Protein AF-A0A669B2S1-F1 (afdb_monomer_lite)

Sequence (105 aa):
MMSYKQQNLLFFSGEPHDMKPKKQCPNGWTEYSNLCFIYVFHAMSWAQAQRNCDFMKANLASVHTFEEYKFVQHLIFNSTHASQQTWLGGSDAQEVFESSLYKYL

Secondary structure (DSSP, 8-state):
------EEEEEE---TT---S---PPTT-EEETTEEEEEE-----HHHHHHHHHHTT-EEPP--SHHHHHHHHHHHHHHHSS---EE-S--SS-----TTSTT--

Organism: Oreochromis niloticus (NCBI:txid8128)

Structure (mmCIF, N/CA/C/O backbone):
data_AF-A0A669B2S1-F1
#
_entry.id   AF-A0A669B2S1-F1
#
loop_
_atom_site.group_PDB
_atom_site.id
_atom_site.type_symbol
_atom_site.label_atom_id
_atom_site.label_alt_id
_atom_site.label_comp_id
_atom_site.label_asym_id
_atom_site.label_entity_id
_atom_site.label_seq_id
_atom_site.pdbx_PDB_ins_code
_atom_site.Cartn_x
_atom_site.Cartn_y
_atom_site.Cartn_z
_atom_site.occupancy
_atom_site.B_iso_or_equiv
_atom_site.auth_seq_id
_atom_site.auth_comp_id
_atom_site.auth_asym_id
_atom_site.auth_atom_id
_atom_site.pdbx_PDB_model_num
ATOM 1 N N . MET A 1 1 ? 17.903 10.825 -15.008 1.00 39.28 1 MET A N 1
ATOM 2 C CA . MET A 1 1 ? 16.442 10.808 -14.784 1.00 39.28 1 MET A CA 1
ATOM 3 C C . MET A 1 1 ? 15.932 9.407 -15.095 1.00 39.28 1 MET A C 1
ATOM 5 O O . MET A 1 1 ? 15.742 9.088 -16.255 1.00 39.28 1 MET A O 1
ATOM 9 N N . MET A 1 2 ? 15.807 8.541 -14.091 1.00 33.72 2 MET A N 1
ATOM 10 C CA . MET A 1 2 ? 15.221 7.202 -14.242 1.00 33.72 2 MET A CA 1
ATOM 11 C C . MET A 1 2 ? 14.320 6.978 -13.030 1.00 33.72 2 MET A C 1
ATOM 13 O O . MET A 1 2 ? 14.786 6.550 -11.979 1.00 33.72 2 MET A O 1
ATOM 17 N N . SER A 1 3 ? 13.053 7.372 -13.145 1.00 43.00 3 SER A N 1
ATOM 18 C CA . SER A 1 3 ? 12.065 7.223 -12.077 1.00 43.00 3 SER A CA 1
ATOM 19 C C . SER A 1 3 ? 11.104 6.104 -12.453 1.00 43.00 3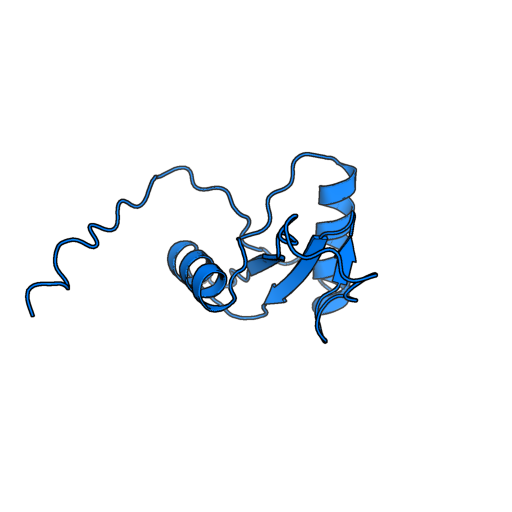 SER A C 1
ATOM 21 O O . SER A 1 3 ? 10.031 6.359 -12.981 1.00 43.00 3 SER A O 1
ATOM 23 N N . TYR A 1 4 ? 11.506 4.858 -12.206 1.00 53.34 4 TYR A N 1
ATOM 24 C CA . TYR A 1 4 ? 10.589 3.718 -12.219 1.00 53.34 4 TYR A CA 1
ATOM 25 C C . TYR A 1 4 ? 10.816 2.894 -10.954 1.00 53.34 4 TYR A C 1
ATOM 27 O O . TYR A 1 4 ? 11.600 1.948 -10.930 1.00 53.34 4 TYR A O 1
ATOM 35 N N . LYS A 1 5 ? 10.150 3.304 -9.872 1.00 55.44 5 LYS A N 1
ATOM 36 C CA . LYS A 1 5 ? 9.984 2.520 -8.642 1.00 55.44 5 LYS A CA 1
ATOM 37 C C . LYS A 1 5 ? 8.571 2.742 -8.116 1.00 55.44 5 LYS A C 1
ATOM 39 O O . LYS A 1 5 ? 8.383 3.424 -7.120 1.00 55.44 5 LYS A O 1
ATOM 44 N N . GLN A 1 6 ? 7.58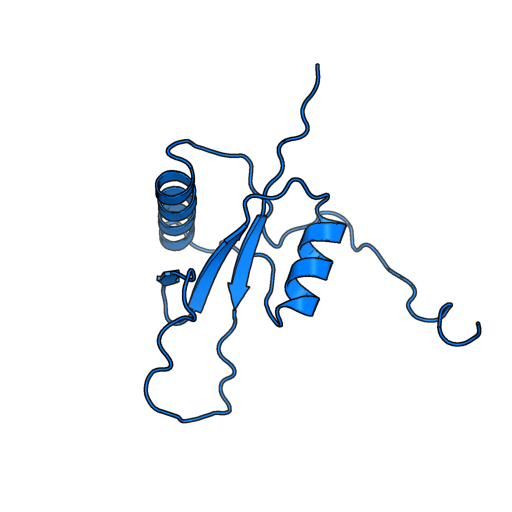2 2.244 -8.845 1.00 64.75 6 GLN A N 1
ATOM 45 C CA . GLN A 1 6 ? 6.193 2.304 -8.405 1.00 64.75 6 GLN A CA 1
ATOM 46 C C . GLN A 1 6 ? 5.779 0.896 -7.975 1.00 64.75 6 GLN A C 1
ATOM 48 O O . GLN A 1 6 ? 5.631 0.004 -8.812 1.00 64.75 6 GLN A O 1
ATOM 53 N N . GLN A 1 7 ? 5.722 0.697 -6.657 1.00 75.56 7 GLN A N 1
ATOM 54 C CA . GLN A 1 7 ? 5.193 -0.503 -5.996 1.00 75.56 7 GLN A CA 1
ATOM 55 C C . GLN A 1 7 ? 3.692 -0.328 -5.750 1.00 75.56 7 GLN A C 1
ATOM 57 O O . GLN A 1 7 ? 3.141 0.713 -6.100 1.00 75.56 7 GLN A O 1
ATOM 62 N N . ASN A 1 8 ? 3.003 -1.303 -5.160 1.00 81.19 8 ASN A N 1
ATOM 63 C CA . ASN A 1 8 ? 1.554 -1.213 -4.959 1.00 81.19 8 ASN A CA 1
ATOM 64 C C . ASN A 1 8 ? 1.111 -1.701 -3.579 1.00 81.19 8 ASN A C 1
ATOM 66 O O . ASN A 1 8 ? 1.655 -2.665 -3.035 1.00 81.19 8 ASN A O 1
ATOM 70 N N . LEU A 1 9 ? 0.094 -1.031 -3.038 1.00 83.00 9 LEU A N 1
ATOM 71 C CA . LEU A 1 9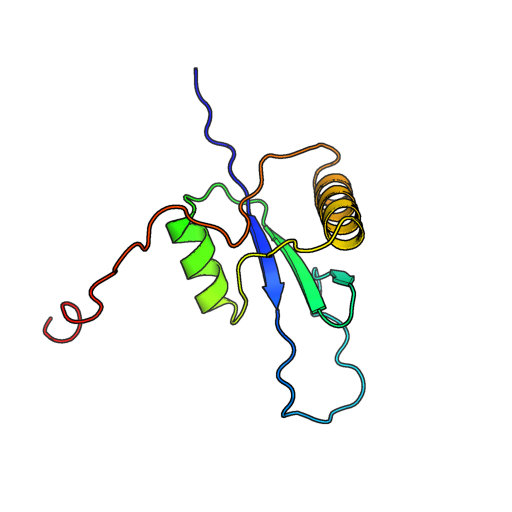 ? -0.586 -1.438 -1.819 1.00 83.00 9 LEU A CA 1
ATOM 72 C C . LEU A 1 9 ? -1.960 -1.983 -2.183 1.00 83.00 9 LEU A C 1
ATOM 74 O O . LEU A 1 9 ? -2.747 -1.324 -2.864 1.00 83.00 9 LEU A O 1
ATOM 78 N N . LEU A 1 10 ? -2.240 -3.191 -1.714 1.00 84.38 10 LEU A N 1
ATOM 79 C CA . LEU A 1 10 ? -3.485 -3.890 -1.986 1.00 84.38 10 LEU A CA 1
ATOM 80 C C . LEU A 1 10 ? -4.272 -4.078 -0.705 1.00 84.38 10 LEU A C 1
ATOM 82 O O . LEU A 1 10 ? -3.685 -4.179 0.374 1.00 84.38 10 LEU A O 1
ATOM 86 N N . PHE A 1 11 ? -5.586 -4.192 -0.844 1.00 82.44 11 PHE A N 1
ATOM 87 C CA . PHE A 1 11 ? -6.473 -4.613 0.223 1.00 82.44 11 PHE A CA 1
ATOM 88 C C . PHE A 1 11 ? -7.467 -5.660 -0.266 1.00 82.44 11 PHE A C 1
ATOM 90 O O . PHE A 1 11 ? -7.924 -5.631 -1.406 1.00 82.44 11 PHE A O 1
ATOM 97 N N . PHE A 1 12 ? -7.817 -6.586 0.614 1.00 74.75 12 PHE A N 1
ATOM 98 C CA . PHE A 1 12 ? -8.912 -7.518 0.404 1.00 74.75 12 PHE A CA 1
ATOM 99 C C . PHE A 1 12 ? -10.152 -6.998 1.131 1.00 74.75 12 PHE A C 1
ATOM 101 O O . PHE A 1 12 ? -10.109 -6.764 2.342 1.00 74.75 12 PHE A O 1
ATOM 108 N N . SER A 1 13 ? -11.261 -6.837 0.408 1.00 64.69 13 SER A N 1
ATOM 109 C CA . SER A 1 13 ? -12.576 -6.660 1.020 1.00 64.69 13 SER A CA 1
ATOM 110 C C . SER A 1 13 ? -13.065 -8.018 1.515 1.00 64.69 13 SER A C 1
ATOM 112 O O . SER A 1 13 ? -13.310 -8.911 0.706 1.00 64.69 13 SER A O 1
ATOM 114 N N . GLY A 1 14 ? -13.211 -8.189 2.830 1.00 55.56 14 GLY A N 1
ATOM 115 C CA . GLY A 1 14 ? -13.889 -9.366 3.371 1.00 55.56 14 GLY A CA 1
ATOM 116 C C . GLY A 1 14 ? -15.313 -9.439 2.822 1.00 55.56 14 GLY A C 1
ATOM 117 O O . GLY A 1 14 ? -16.088 -8.511 3.037 1.00 55.56 14 GLY A O 1
ATOM 118 N N . GLU A 1 15 ? -15.668 -10.499 2.089 1.00 48.25 15 GLU A N 1
ATOM 119 C CA . GLU A 1 15 ? -17.056 -10.658 1.651 1.00 48.25 15 GLU A CA 1
ATOM 120 C C . GLU A 1 15 ? -17.998 -10.792 2.865 1.00 48.25 15 GLU A C 1
ATOM 122 O O . GLU A 1 15 ? -17.723 -11.605 3.754 1.00 48.25 15 GLU A O 1
ATOM 127 N N . PRO A 1 16 ? -19.138 -10.069 2.904 1.00 48.41 16 PRO A N 1
ATOM 128 C CA . PRO A 1 16 ? -20.086 -10.128 4.022 1.00 48.41 16 PRO A CA 1
ATOM 129 C C . PRO A 1 16 ? -20.835 -11.464 4.158 1.00 48.41 16 PRO A C 1
ATOM 131 O O . PRO A 1 16 ? -21.509 -11.687 5.161 1.00 48.41 16 PRO A O 1
ATOM 134 N N . HIS A 1 17 ? -20.777 -12.339 3.148 1.00 47.38 17 HIS A N 1
ATOM 135 C CA . HIS A 1 17 ? -21.681 -13.489 3.028 1.00 47.38 17 HIS A CA 1
ATOM 136 C C . HIS A 1 17 ? -21.185 -14.786 3.668 1.00 47.38 17 HIS A C 1
ATOM 138 O O . HIS A 1 17 ? -21.913 -15.776 3.679 1.00 47.38 17 HIS A O 1
ATOM 144 N N . ASP A 1 18 ? -19.992 -14.790 4.254 1.00 45.69 18 ASP A N 1
ATOM 145 C CA . ASP A 1 18 ? -19.400 -15.991 4.833 1.00 45.69 18 ASP A CA 1
ATOM 146 C C . ASP A 1 18 ? -19.214 -15.772 6.343 1.00 45.69 18 ASP A C 1
ATOM 148 O O . ASP A 1 18 ? -18.126 -15.449 6.822 1.00 45.69 18 ASP A O 1
ATOM 152 N N . MET A 1 19 ? -20.310 -15.912 7.106 1.00 42.94 19 MET A N 1
ATOM 153 C CA . MET A 1 19 ? -20.314 -15.946 8.577 1.00 42.94 19 MET A CA 1
ATOM 154 C C . MET A 1 19 ? -19.527 -17.164 9.094 1.00 42.94 19 MET A C 1
ATOM 156 O O . MET A 1 19 ? -20.084 -18.147 9.583 1.00 42.94 19 MET A O 1
ATOM 160 N N . LYS A 1 20 ? -18.199 -17.096 9.000 1.00 47.97 20 LYS A N 1
ATOM 161 C CA . LYS A 1 20 ? -17.264 -17.937 9.748 1.00 47.97 20 LYS A CA 1
ATOM 162 C C . LYS A 1 20 ? -16.429 -17.045 10.671 1.00 47.97 20 LYS A C 1
ATOM 164 O O . LYS A 1 20 ? -16.037 -15.951 10.264 1.00 47.97 20 LYS A O 1
ATOM 169 N N . PRO A 1 21 ? -16.161 -17.475 11.916 1.00 46.72 21 PRO A N 1
ATOM 170 C CA . PRO A 1 21 ? -15.542 -16.618 12.915 1.00 46.72 21 PRO A CA 1
ATOM 171 C C . PRO A 1 21 ? -14.107 -16.285 12.501 1.00 46.72 21 PRO A C 1
ATOM 173 O O . PRO A 1 21 ? -13.310 -17.192 12.285 1.00 46.72 21 PRO A O 1
ATOM 176 N N . LYS A 1 22 ? -13.810 -14.982 12.398 1.00 55.62 22 LYS A N 1
ATOM 177 C CA . LYS A 1 22 ? -12.475 -14.370 12.281 1.00 55.62 22 LYS A CA 1
ATOM 178 C C . LYS A 1 22 ? -11.491 -15.159 11.406 1.00 55.62 22 LYS A C 1
ATOM 180 O O . LYS A 1 22 ? -10.583 -15.814 11.917 1.00 55.62 22 LYS A O 1
ATOM 185 N N . LYS A 1 23 ? -11.622 -15.056 10.080 1.00 60.31 23 LYS A N 1
ATOM 186 C CA . LYS A 1 23 ? -10.506 -15.416 9.196 1.00 60.31 23 LYS A CA 1
ATOM 187 C C . LYS A 1 23 ? -9.409 -14.373 9.428 1.00 60.31 23 LYS A C 1
ATOM 189 O O . LYS A 1 23 ? -9.519 -13.256 8.936 1.00 60.31 23 LYS A O 1
ATOM 194 N N . GLN A 1 24 ? -8.404 -14.726 10.233 1.00 78.12 24 GLN A N 1
ATOM 195 C CA . GLN A 1 24 ? -7.134 -13.999 10.279 1.00 78.12 24 GLN A CA 1
ATOM 196 C C . GLN A 1 24 ? -6.686 -13.701 8.850 1.00 78.12 24 GLN A C 1
ATOM 198 O O . GLN A 1 24 ? -6.893 -14.526 7.952 1.00 78.12 24 GLN A O 1
ATOM 203 N N . CYS A 1 25 ? -6.093 -12.527 8.646 1.00 86.06 25 CYS A N 1
ATOM 204 C CA . CYS A 1 25 ? -5.556 -12.177 7.344 1.00 86.06 25 CYS A CA 1
ATOM 205 C C . CYS A 1 25 ? -4.619 -13.282 6.833 1.00 86.06 25 CYS A C 1
ATOM 207 O O . CYS A 1 25 ? -3.901 -13.884 7.639 1.00 86.06 25 CYS A O 1
ATOM 209 N N . PRO A 1 26 ? -4.633 -13.586 5.519 1.00 86.50 26 PRO A N 1
ATOM 210 C CA . PRO A 1 26 ? -3.738 -14.593 4.968 1.00 86.50 26 PRO A CA 1
ATOM 211 C C . PRO A 1 26 ? -2.281 -14.275 5.317 1.00 86.50 26 PRO A C 1
ATOM 213 O O . PRO A 1 26 ? -1.920 -13.117 5.521 1.00 86.50 26 PRO A O 1
ATOM 216 N N . ASN A 1 27 ? -1.421 -15.292 5.356 1.00 86.56 27 ASN A N 1
ATOM 217 C CA . ASN A 1 27 ? -0.004 -15.090 5.661 1.00 86.56 27 ASN A CA 1
ATOM 218 C C . ASN A 1 27 ? 0.609 -13.996 4.768 1.00 86.56 27 ASN A C 1
ATOM 220 O O . ASN A 1 27 ? 0.450 -14.023 3.548 1.00 86.56 27 ASN A O 1
ATOM 224 N N . GLY A 1 28 ? 1.310 -13.041 5.385 1.00 87.69 28 GLY A N 1
ATOM 225 C CA . GLY A 1 28 ? 1.907 -11.887 4.700 1.00 87.69 28 GLY A CA 1
ATOM 226 C C . GLY A 1 28 ? 0.983 -10.673 4.545 1.00 87.69 28 GLY A C 1
ATOM 227 O O . GLY A 1 28 ? 1.454 -9.618 4.129 1.00 87.69 28 GLY A O 1
ATOM 228 N N . TRP A 1 29 ? -0.295 -10.783 4.914 1.00 91.19 29 TRP A N 1
ATOM 229 C CA . TRP A 1 29 ? -1.232 -9.662 4.956 1.00 91.19 29 TRP A CA 1
ATOM 230 C C . TRP A 1 29 ? -1.356 -9.108 6.380 1.00 91.19 29 TRP A C 1
ATOM 232 O O . TRP A 1 29 ? -1.308 -9.846 7.362 1.00 91.19 29 TRP A O 1
ATOM 242 N N . THR A 1 30 ? -1.545 -7.798 6.489 1.00 91.88 30 THR A N 1
ATOM 243 C CA . THR A 1 30 ? -1.706 -7.066 7.750 1.00 91.88 30 THR A CA 1
ATOM 244 C C . THR A 1 30 ? -3.154 -6.628 7.918 1.00 91.88 30 THR A C 1
ATOM 246 O O . THR A 1 30 ? -3.720 -6.014 7.017 1.00 91.88 30 THR A O 1
ATOM 249 N N . GLU A 1 31 ? -3.752 -6.918 9.070 1.00 90.62 31 GLU A N 1
ATOM 250 C CA . GLU A 1 31 ? -5.121 -6.501 9.378 1.00 90.62 31 GLU A CA 1
ATOM 251 C C . GLU A 1 31 ? -5.186 -5.025 9.788 1.00 90.62 31 GLU A C 1
ATOM 253 O O . GLU A 1 31 ? -4.405 -4.564 10.624 1.00 90.62 31 GLU A O 1
ATOM 258 N N . TYR A 1 32 ? -6.163 -4.301 9.244 1.00 89.88 32 TYR A N 1
ATOM 259 C CA . TYR A 1 32 ? -6.571 -2.985 9.718 1.00 89.88 32 TYR A CA 1
ATOM 260 C C . TYR A 1 32 ? -8.054 -2.753 9.421 1.00 89.88 32 TYR A C 1
ATOM 262 O O . TYR A 1 32 ? -8.497 -2.896 8.287 1.00 89.88 32 TYR A O 1
ATOM 270 N N . SER A 1 33 ? -8.835 -2.384 10.440 1.00 87.44 33 SER A N 1
ATOM 271 C CA . SER A 1 33 ? -10.273 -2.090 10.307 1.00 87.44 33 SER A CA 1
ATOM 272 C C . SER A 1 33 ? -11.090 -3.212 9.631 1.00 87.44 33 SER A C 1
ATOM 274 O O . SER A 1 33 ? -11.941 -2.960 8.782 1.00 87.44 33 SER A O 1
ATOM 276 N N . ASN A 1 34 ? -10.830 -4.475 9.998 1.00 84.56 34 ASN A N 1
ATOM 277 C CA . ASN A 1 34 ? -11.436 -5.679 9.397 1.00 84.56 34 ASN A CA 1
ATOM 278 C C . ASN A 1 34 ? -11.127 -5.892 7.899 1.00 84.56 34 ASN A C 1
ATOM 280 O O . ASN A 1 34 ? -11.757 -6.729 7.250 1.00 84.56 34 ASN A O 1
ATOM 284 N N . LEU A 1 35 ? -10.163 -5.156 7.348 1.00 86.56 35 LEU A N 1
ATOM 285 C CA . LEU A 1 35 ? -9.615 -5.364 6.014 1.00 86.56 35 LEU A CA 1
ATOM 286 C C . LEU A 1 35 ? -8.193 -5.909 6.133 1.00 86.56 35 LEU A C 1
ATOM 288 O O . LEU A 1 35 ? -7.476 -5.627 7.094 1.00 86.56 35 LEU A O 1
ATOM 292 N N . CYS A 1 36 ? -7.772 -6.682 5.140 1.00 90.31 36 CYS A N 1
ATOM 293 C CA . CYS A 1 36 ? -6.415 -7.209 5.066 1.00 90.31 36 CYS A CA 1
ATOM 294 C C . CYS A 1 36 ? -5.645 -6.454 3.995 1.00 90.31 36 CYS A C 1
ATOM 296 O O . CYS A 1 36 ? -6.116 -6.375 2.864 1.00 90.31 36 CYS A O 1
ATOM 298 N N . PHE A 1 37 ? -4.454 -5.963 4.321 1.00 91.94 37 PHE A N 1
ATOM 299 C CA . PHE A 1 37 ? -3.599 -5.197 3.419 1.00 91.94 37 PHE A CA 1
ATOM 300 C C . PHE A 1 37 ? -2.275 -5.905 3.153 1.00 91.94 37 PHE A C 1
ATOM 302 O O . PHE A 1 37 ? -1.694 -6.497 4.060 1.00 91.94 37 PHE A O 1
ATOM 309 N N . ILE A 1 38 ? -1.760 -5.805 1.932 1.00 91.88 38 ILE A N 1
ATOM 310 C CA . ILE A 1 38 ? -0.414 -6.277 1.595 1.00 91.88 38 ILE A CA 1
ATOM 311 C C . ILE A 1 38 ? 0.301 -5.254 0.730 1.00 91.88 38 ILE A C 1
ATOM 313 O O . ILE A 1 38 ? -0.262 -4.684 -0.207 1.00 91.88 38 ILE A O 1
ATOM 317 N N . TYR A 1 39 ? 1.569 -5.045 1.049 1.00 91.81 39 TYR A N 1
ATOM 318 C CA . TYR A 1 39 ? 2.474 -4.271 0.229 1.00 91.81 39 TYR A CA 1
ATOM 319 C C . TYR A 1 39 ? 3.242 -5.209 -0.706 1.00 91.81 39 TYR A C 1
ATOM 321 O O . TYR A 1 39 ? 3.913 -6.138 -0.253 1.00 91.81 39 TYR A O 1
ATOM 329 N N . VAL A 1 40 ? 3.143 -4.975 -2.013 1.00 89.50 40 VAL A N 1
ATOM 330 C CA . VAL A 1 40 ? 3.790 -5.813 -3.027 1.00 89.50 40 VAL A CA 1
ATOM 331 C C . VAL A 1 40 ? 5.006 -5.083 -3.577 1.00 89.50 40 VAL A C 1
ATOM 333 O O . VAL A 1 40 ? 4.896 -4.062 -4.257 1.00 89.50 40 VAL A O 1
ATOM 336 N N . PHE A 1 41 ? 6.186 -5.638 -3.304 1.00 87.19 41 PHE A N 1
ATOM 337 C CA . PHE A 1 41 ? 7.454 -5.093 -3.779 1.00 87.19 41 PHE A CA 1
ATOM 338 C C . PHE A 1 41 ? 7.733 -5.504 -5.234 1.00 87.19 41 PHE A C 1
ATOM 340 O O . PHE A 1 41 ? 8.659 -6.261 -5.518 1.00 87.19 41 PHE A O 1
ATOM 347 N N . HIS A 1 42 ? 6.917 -5.022 -6.171 1.00 85.44 42 HIS A N 1
ATOM 348 C CA . HIS A 1 42 ? 7.118 -5.257 -7.599 1.00 85.44 42 HIS A CA 1
ATOM 349 C C . HIS A 1 42 ? 6.864 -3.975 -8.385 1.00 85.44 42 HIS A C 1
ATOM 351 O O . HIS A 1 42 ? 5.849 -3.314 -8.191 1.00 85.44 42 HIS A O 1
ATOM 357 N N . ALA A 1 43 ? 7.784 -3.620 -9.283 1.00 85.00 43 ALA A N 1
ATOM 358 C CA . ALA A 1 43 ? 7.600 -2.460 -10.144 1.00 85.00 43 ALA A CA 1
ATOM 359 C C . ALA A 1 43 ? 6.505 -2.763 -11.174 1.00 85.00 43 ALA A C 1
ATOM 361 O O . ALA A 1 43 ? 6.636 -3.699 -11.967 1.00 85.00 43 ALA A O 1
ATOM 362 N N . MET A 1 44 ? 5.416 -2.001 -11.140 1.00 84.50 44 MET A N 1
ATOM 363 C CA . MET A 1 44 ? 4.276 -2.166 -12.040 1.00 84.50 44 MET A CA 1
ATOM 364 C C . MET A 1 44 ? 3.747 -0.797 -12.465 1.00 84.50 44 MET A C 1
ATOM 366 O O . MET A 1 44 ? 3.797 0.165 -11.700 1.00 84.50 44 MET A O 1
ATOM 370 N N . SER A 1 45 ? 3.203 -0.706 -13.677 1.00 86.94 45 SER A N 1
ATOM 371 C CA . SER A 1 45 ? 2.273 0.381 -14.010 1.00 86.94 45 SER A CA 1
ATOM 372 C C . SER A 1 45 ? 1.003 0.259 -13.164 1.00 86.94 45 SER A C 1
ATOM 374 O O . SER A 1 45 ? 0.667 -0.834 -12.702 1.00 86.94 45 SER A O 1
ATOM 376 N N . TRP A 1 46 ? 0.267 1.358 -13.000 1.00 85.12 46 TRP A N 1
ATOM 377 C CA . TRP A 1 46 ? -1.008 1.346 -12.278 1.00 85.12 46 TRP A CA 1
ATOM 378 C C . TRP A 1 46 ? -1.968 0.273 -12.826 1.00 85.12 46 TRP A C 1
ATOM 380 O O . TRP A 1 46 ? -2.497 -0.538 -12.069 1.00 85.12 46 TRP A O 1
ATOM 390 N N . ALA A 1 47 ? -2.084 0.171 -14.154 1.00 85.00 47 ALA A N 1
ATOM 391 C CA . ALA A 1 47 ? -2.927 -0.813 -14.833 1.00 85.00 47 ALA A CA 1
ATOM 392 C C . ALA A 1 47 ? -2.521 -2.268 -14.540 1.00 85.00 47 ALA A C 1
ATOM 394 O O . ALA A 1 47 ? -3.365 -3.145 -14.356 1.00 85.00 47 ALA A O 1
ATOM 395 N N . GLN A 1 48 ? -1.213 -2.547 -14.497 1.00 87.75 48 GLN A N 1
ATOM 396 C CA . GLN A 1 48 ? -0.700 -3.865 -14.108 1.00 87.75 48 GLN A CA 1
ATOM 397 C C . GLN A 1 48 ? -0.994 -4.164 -12.638 1.00 87.75 48 GLN A C 1
ATOM 399 O O . GLN A 1 48 ? -1.371 -5.291 -12.323 1.00 87.75 48 GLN A O 1
ATOM 404 N N . ALA A 1 49 ? -0.859 -3.169 -11.759 1.00 86.12 49 ALA A N 1
ATOM 405 C CA . ALA A 1 49 ? -1.165 -3.319 -10.346 1.00 86.12 49 ALA A CA 1
ATOM 406 C C . ALA A 1 49 ? -2.657 -3.620 -10.128 1.00 86.12 49 ALA A C 1
ATOM 408 O O . ALA A 1 49 ? -2.972 -4.544 -9.386 1.00 86.12 49 ALA A O 1
ATOM 409 N N . GLN A 1 50 ? -3.558 -2.938 -10.843 1.00 85.56 50 GLN A N 1
ATOM 410 C CA . GLN A 1 50 ? -4.995 -3.223 -10.794 1.00 85.56 50 GLN A CA 1
ATOM 411 C C . GLN A 1 50 ? -5.316 -4.653 -11.260 1.00 85.56 50 GLN A C 1
ATOM 413 O O . GLN A 1 50 ? -6.004 -5.383 -10.555 1.00 85.56 50 GLN A O 1
ATOM 418 N N . ARG A 1 51 ? -4.745 -5.117 -12.380 1.00 87.19 51 ARG A N 1
ATOM 419 C CA . ARG A 1 51 ? -4.931 -6.513 -12.831 1.00 87.19 51 ARG A CA 1
ATOM 420 C C . ARG A 1 51 ? -4.381 -7.541 -11.840 1.00 87.19 51 ARG A C 1
ATOM 422 O O . ARG A 1 51 ? -4.930 -8.631 -11.694 1.00 87.19 51 ARG A O 1
ATOM 429 N N . ASN A 1 52 ? -3.280 -7.211 -11.168 1.00 87.00 52 ASN A N 1
ATOM 430 C CA . ASN A 1 52 ? -2.707 -8.055 -10.125 1.00 87.00 52 ASN A CA 1
ATOM 431 C C . ASN A 1 52 ? -3.670 -8.187 -8.928 1.00 87.00 52 ASN A C 1
ATOM 433 O O . ASN A 1 52 ? -3.803 -9.276 -8.368 1.00 87.00 52 ASN A O 1
ATOM 437 N N . CYS A 1 53 ? -4.391 -7.116 -8.578 1.00 86.00 53 CYS A N 1
ATOM 438 C CA . CYS A 1 53 ? -5.468 -7.164 -7.587 1.00 86.00 53 CYS A CA 1
ATOM 439 C C . CYS A 1 53 ? -6.566 -8.147 -7.993 1.00 86.00 53 CYS A C 1
ATOM 441 O O . CYS A 1 53 ? -6.908 -9.018 -7.195 1.00 86.00 53 CYS A O 1
ATOM 443 N N . ASP A 1 54 ? -7.047 -8.062 -9.236 1.00 86.00 54 ASP A N 1
ATOM 444 C CA . ASP A 1 54 ? -8.116 -8.930 -9.742 1.00 86.00 54 ASP A CA 1
ATOM 445 C C . ASP A 1 54 ? -7.727 -10.415 -9.626 1.00 86.00 54 ASP A C 1
ATOM 447 O O . ASP A 1 54 ? -8.509 -11.241 -9.148 1.00 86.00 54 ASP A O 1
ATOM 451 N N . PHE A 1 55 ? -6.479 -10.755 -9.977 1.00 86.19 55 PHE A N 1
ATOM 452 C CA . PHE A 1 55 ? -5.945 -12.115 -9.838 1.00 86.19 55 PHE A CA 1
ATOM 453 C C . PHE A 1 55 ? -5.913 -12.597 -8.378 1.00 86.19 55 PHE A C 1
ATOM 455 O O . PHE A 1 55 ? -6.216 -13.756 -8.092 1.00 86.19 55 PHE A O 1
ATOM 462 N N . MET A 1 56 ? -5.586 -11.705 -7.440 1.00 84.50 56 MET A N 1
ATOM 463 C CA . MET A 1 56 ? -5.573 -11.993 -6.001 1.00 84.50 56 MET A CA 1
ATOM 464 C C . MET A 1 56 ? -6.950 -11.889 -5.334 1.00 84.50 56 MET A C 1
ATOM 466 O O . MET A 1 56 ? -7.038 -12.058 -4.116 1.00 84.50 56 MET A O 1
ATOM 470 N N . LYS A 1 57 ? -8.018 -11.629 -6.102 1.00 85.69 57 LYS A N 1
ATOM 471 C CA . LYS A 1 57 ? -9.359 -11.310 -5.582 1.00 85.69 57 LYS A CA 1
ATOM 472 C C . LYS A 1 57 ? -9.335 -10.140 -4.588 1.00 85.69 57 LYS A C 1
ATOM 474 O O . LYS A 1 57 ? -10.083 -10.132 -3.618 1.00 85.69 57 LYS A O 1
ATOM 479 N N . ALA A 1 58 ? -8.444 -9.183 -4.813 1.00 88.62 58 ALA A N 1
ATOM 480 C CA . ALA A 1 58 ? -8.207 -8.003 -3.993 1.00 88.62 58 ALA A CA 1
ATOM 481 C C . ALA A 1 58 ? -8.497 -6.727 -4.801 1.00 88.62 58 ALA A C 1
ATOM 483 O O . ALA A 1 58 ? -8.884 -6.792 -5.963 1.00 88.62 58 ALA A O 1
ATOM 484 N N . ASN A 1 59 ? -8.267 -5.563 -4.200 1.00 89.31 59 ASN A N 1
ATOM 485 C CA . ASN A 1 59 ? -8.352 -4.249 -4.835 1.00 89.31 59 ASN A CA 1
ATOM 486 C C . ASN A 1 59 ? -7.110 -3.410 -4.490 1.00 89.31 59 ASN A C 1
ATOM 488 O O . ASN A 1 59 ? -6.446 -3.660 -3.481 1.00 89.31 59 ASN A O 1
ATOM 492 N N . LEU A 1 60 ? -6.786 -2.397 -5.302 1.00 89.50 60 LEU A N 1
ATOM 493 C CA . LEU A 1 60 ? -5.781 -1.396 -4.921 1.00 89.50 60 LEU A CA 1
ATOM 494 C C . LEU A 1 60 ? -6.304 -0.569 -3.743 1.00 89.50 60 LEU A C 1
ATOM 496 O O . LEU A 1 60 ? -7.418 -0.062 -3.814 1.00 89.50 60 LEU A O 1
ATOM 500 N N . ALA A 1 61 ? -5.504 -0.401 -2.688 1.00 90.50 61 ALA A N 1
ATOM 501 C CA . ALA A 1 61 ? -5.915 0.294 -1.465 1.00 90.50 61 ALA A CA 1
ATOM 502 C C . ALA A 1 61 ? -6.392 1.718 -1.732 1.00 90.50 61 ALA A C 1
ATOM 504 O O . ALA A 1 61 ? -5.688 2.502 -2.361 1.00 90.50 61 ALA A O 1
ATOM 505 N N . SER A 1 62 ? -7.565 2.067 -1.217 1.00 88.00 62 SER A N 1
ATOM 506 C CA . SER A 1 62 ? -8.034 3.444 -1.138 1.00 88.00 62 SER A CA 1
ATOM 507 C C . SER A 1 62 ? -7.835 3.978 0.280 1.00 88.00 62 SER A C 1
ATOM 509 O O . SER A 1 62 ? -7.848 3.227 1.253 1.00 88.00 62 SER A O 1
ATOM 511 N N . VAL A 1 63 ? -7.596 5.283 0.387 1.00 87.06 63 VAL A N 1
ATOM 512 C CA . VAL A 1 63 ? -7.384 5.975 1.660 1.00 87.06 63 VAL A CA 1
ATOM 513 C C . VAL A 1 63 ? -8.386 7.117 1.733 1.00 87.06 63 VAL A C 1
ATOM 515 O O . VAL A 1 63 ? -8.370 8.019 0.896 1.00 87.06 63 VAL A O 1
ATOM 518 N N . HIS A 1 64 ? -9.262 7.061 2.724 1.00 86.44 64 HIS A N 1
ATOM 519 C CA . HIS A 1 64 ? -10.374 7.986 2.932 1.00 86.44 64 HIS A CA 1
ATOM 520 C C . HIS A 1 64 ? -10.253 8.756 4.246 1.00 86.44 64 HIS A C 1
ATOM 522 O O . HIS A 1 64 ? -10.877 9.805 4.403 1.00 86.44 64 HIS A O 1
ATOM 528 N N . THR A 1 65 ? -9.447 8.259 5.186 1.00 88.62 65 THR A N 1
ATOM 529 C CA . THR A 1 65 ? -9.233 8.893 6.491 1.00 88.62 65 THR A CA 1
ATOM 530 C C . THR A 1 65 ? -7.753 9.133 6.780 1.00 88.62 65 THR A C 1
ATOM 532 O O . THR A 1 65 ? -6.858 8.516 6.195 1.00 88.62 65 THR A O 1
ATOM 535 N N . PHE A 1 66 ? -7.472 10.045 7.713 1.00 91.62 66 PHE A N 1
ATOM 536 C CA . PHE A 1 66 ? -6.104 10.301 8.168 1.00 91.62 66 PHE A CA 1
ATOM 537 C C . PHE A 1 66 ? -5.512 9.090 8.908 1.00 91.62 66 PHE A C 1
ATOM 539 O O . PHE A 1 66 ? -4.309 8.824 8.843 1.00 91.62 66 PHE A O 1
ATOM 546 N N . GLU A 1 67 ? -6.354 8.330 9.600 1.00 93.25 67 GLU A N 1
ATOM 547 C CA . GLU A 1 67 ? -5.997 7.103 10.307 1.00 93.25 67 GLU A CA 1
ATOM 548 C C . GLU A 1 67 ? -5.552 6.009 9.333 1.00 93.25 67 GLU A C 1
ATOM 550 O O . GLU A 1 67 ? -4.493 5.411 9.541 1.00 93.25 67 GLU A O 1
ATOM 555 N N . GLU A 1 68 ? -6.291 5.820 8.238 1.00 89.00 68 GLU A N 1
ATOM 556 C CA . GLU A 1 68 ? -5.909 4.921 7.145 1.00 89.00 68 GLU A CA 1
ATOM 557 C C . GLU A 1 68 ? -4.592 5.356 6.504 1.00 89.00 68 GLU A C 1
ATOM 559 O 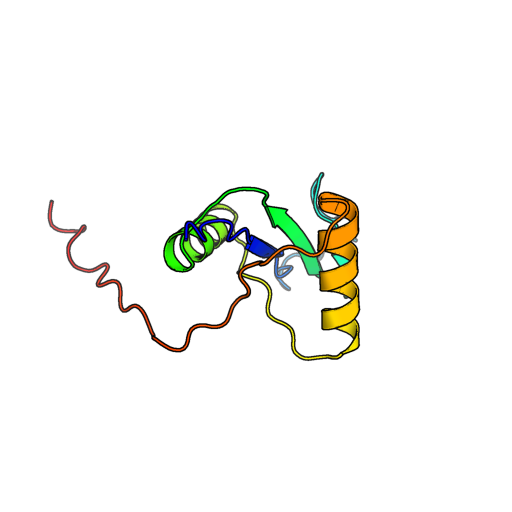O . GLU A 1 68 ? -3.704 4.529 6.304 1.00 89.00 68 GLU A O 1
ATOM 564 N N . TYR A 1 69 ? -4.411 6.657 6.252 1.00 90.12 69 TYR A N 1
ATOM 565 C CA . TYR A 1 69 ? -3.159 7.179 5.701 1.00 90.12 69 TYR A CA 1
ATOM 566 C C . TYR A 1 69 ? -1.954 6.827 6.586 1.00 90.12 69 TYR A C 1
ATOM 568 O O . TYR A 1 69 ? -0.952 6.303 6.093 1.00 90.12 69 TYR A O 1
ATOM 576 N N . LYS A 1 70 ? -2.053 7.064 7.903 1.00 94.88 70 LYS A N 1
ATOM 577 C CA . LYS A 1 70 ? -0.995 6.711 8.867 1.00 94.88 70 LYS A CA 1
ATOM 578 C C . LYS A 1 70 ? -0.704 5.212 8.854 1.00 94.88 70 LYS A C 1
ATOM 580 O O . LYS A 1 70 ? 0.461 4.818 8.839 1.00 94.88 70 LYS A O 1
ATOM 585 N N . PHE A 1 71 ? -1.747 4.384 8.844 1.00 94.06 71 PHE A N 1
ATOM 586 C CA . PHE A 1 71 ? -1.597 2.934 8.766 1.00 94.06 71 PHE A CA 1
ATOM 587 C C . PHE A 1 71 ? -0.846 2.508 7.495 1.00 94.06 71 PHE A C 1
ATOM 589 O O . PHE A 1 71 ? 0.137 1.771 7.587 1.00 94.06 71 PHE A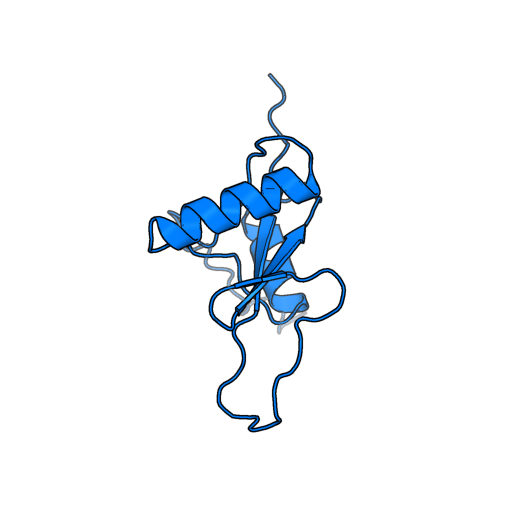 O 1
ATOM 596 N N . VAL A 1 72 ? -1.248 3.022 6.330 1.00 91.69 72 VAL A N 1
ATOM 597 C CA . VAL A 1 72 ? -0.600 2.734 5.042 1.00 91.69 72 VAL A CA 1
ATOM 598 C C . VAL A 1 72 ? 0.879 3.122 5.060 1.00 91.69 72 VAL A C 1
ATOM 600 O O . VAL A 1 72 ? 1.728 2.324 4.658 1.00 91.69 72 VAL A O 1
ATOM 603 N N . GLN A 1 73 ? 1.210 4.309 5.575 1.00 92.44 73 GLN A N 1
ATOM 604 C CA . GLN A 1 73 ? 2.601 4.758 5.705 1.00 92.44 73 GLN A CA 1
ATOM 605 C C . GLN A 1 73 ? 3.423 3.821 6.602 1.00 92.44 73 GLN A C 1
ATOM 607 O O . GLN A 1 73 ? 4.534 3.437 6.233 1.00 92.44 73 GLN A O 1
ATOM 612 N N . HIS A 1 74 ? 2.876 3.405 7.748 1.00 94.31 74 HIS A N 1
ATOM 613 C CA . HIS A 1 74 ? 3.547 2.460 8.644 1.00 94.31 74 HIS A CA 1
ATOM 614 C C . HIS A 1 74 ? 3.741 1.085 8.004 1.00 94.31 74 HIS A C 1
ATOM 616 O O . HIS A 1 74 ? 4.806 0.492 8.158 1.00 94.31 74 HIS A O 1
ATOM 622 N N . LEU A 1 75 ? 2.753 0.581 7.264 1.00 93.06 75 LEU A N 1
ATOM 623 C CA . LEU A 1 75 ? 2.855 -0.704 6.575 1.00 93.06 75 LEU A CA 1
ATOM 624 C C . LEU A 1 75 ? 3.967 -0.692 5.514 1.00 93.06 75 LEU A C 1
ATOM 626 O O . LEU A 1 75 ? 4.783 -1.616 5.463 1.00 93.06 75 LEU A O 1
ATOM 630 N N . ILE A 1 76 ? 4.041 0.370 4.706 1.00 91.62 76 ILE A N 1
ATOM 631 C CA . ILE A 1 76 ? 5.099 0.546 3.697 1.00 91.62 76 ILE A CA 1
ATOM 632 C C . ILE A 1 76 ? 6.468 0.651 4.377 1.00 91.62 76 ILE A C 1
ATOM 634 O O . ILE A 1 76 ? 7.413 -0.032 3.974 1.00 91.62 76 ILE A O 1
ATOM 638 N N . PHE A 1 77 ? 6.575 1.465 5.430 1.00 92.31 77 PHE A N 1
ATOM 639 C CA . PHE A 1 77 ? 7.824 1.636 6.167 1.00 92.31 77 PHE A CA 1
ATOM 640 C C . PHE A 1 77 ? 8.286 0.331 6.822 1.00 92.31 77 PHE A C 1
ATOM 642 O O . PHE A 1 77 ? 9.448 -0.032 6.693 1.00 92.31 77 PHE A O 1
ATOM 649 N N . ASN A 1 78 ? 7.392 -0.427 7.455 1.00 92.38 78 ASN A N 1
ATOM 650 C CA . ASN A 1 78 ? 7.738 -1.715 8.061 1.00 92.38 78 ASN A CA 1
ATOM 651 C C . ASN A 1 78 ? 8.172 -2.752 7.016 1.00 92.38 78 ASN A C 1
ATOM 653 O O . ASN A 1 78 ? 9.006 -3.601 7.313 1.00 92.38 78 ASN A O 1
ATOM 657 N N . SER A 1 79 ? 7.635 -2.668 5.796 1.00 89.19 79 SER A N 1
ATOM 658 C CA . SER A 1 79 ? 7.967 -3.593 4.705 1.00 89.19 79 SER A CA 1
ATOM 659 C C . SER A 1 79 ? 9.273 -3.243 3.983 1.00 89.19 79 SER A C 1
ATOM 661 O O . SER A 1 79 ? 9.869 -4.103 3.341 1.00 89.19 79 SER A O 1
ATOM 663 N N . THR A 1 80 ? 9.706 -1.979 4.027 1.00 88.56 80 THR A N 1
ATOM 664 C CA . THR A 1 80 ? 10.803 -1.476 3.172 1.00 88.56 80 THR A CA 1
ATOM 665 C C . THR A 1 80 ? 11.898 -0.721 3.916 1.00 88.56 80 THR A C 1
ATOM 667 O O . THR A 1 80 ? 12.924 -0.400 3.319 1.00 88.56 80 THR A O 1
ATOM 670 N N . HIS A 1 81 ? 11.678 -0.401 5.190 1.00 90.25 81 HIS A N 1
ATOM 671 C CA . HIS A 1 81 ? 12.479 0.519 6.000 1.00 90.25 81 HIS A CA 1
ATOM 672 C C . HIS A 1 81 ? 12.666 1.911 5.366 1.00 90.25 81 HIS A C 1
ATOM 674 O O . HIS A 1 81 ? 13.645 2.603 5.644 1.00 90.25 81 HIS A O 1
ATOM 680 N N . ALA A 1 82 ? 11.733 2.329 4.502 1.00 86.69 82 ALA A N 1
ATOM 681 C CA . ALA A 1 82 ? 11.770 3.604 3.797 1.00 86.69 82 ALA A CA 1
ATOM 682 C C . ALA A 1 82 ? 10.361 4.087 3.406 1.00 86.69 82 ALA A C 1
ATOM 684 O O . ALA A 1 82 ? 9.396 3.327 3.382 1.00 86.69 82 ALA A O 1
ATOM 685 N N . SER A 1 83 ? 10.241 5.365 3.050 1.00 82.12 83 SER A N 1
ATOM 686 C CA . SER A 1 83 ? 9.028 5.905 2.429 1.00 82.12 83 SER A CA 1
ATOM 687 C C . SER A 1 83 ? 9.089 5.665 0.921 1.00 82.12 83 SER A C 1
ATOM 689 O O . SER A 1 83 ? 9.877 6.306 0.224 1.00 82.12 83 SER A O 1
ATOM 691 N N . GLN A 1 84 ? 8.292 4.723 0.415 1.00 82.81 84 GLN A N 1
ATOM 692 C CA . GLN A 1 84 ? 8.259 4.373 -1.008 1.00 82.81 84 GLN A CA 1
ATOM 693 C C . GLN A 1 84 ? 7.038 4.952 -1.726 1.00 82.81 84 GLN A C 1
ATOM 695 O O . GLN A 1 84 ? 5.936 5.004 -1.175 1.00 82.81 84 GLN A O 1
ATOM 700 N N . GLN A 1 85 ? 7.224 5.326 -2.995 1.00 84.31 85 GLN A N 1
ATOM 701 C CA . GLN A 1 85 ? 6.110 5.657 -3.881 1.00 84.31 85 GLN A CA 1
ATOM 702 C C . GLN A 1 85 ? 5.321 4.388 -4.208 1.00 84.31 85 GLN A C 1
ATOM 704 O O . GLN A 1 85 ? 5.856 3.424 -4.758 1.00 84.31 85 GLN A O 1
ATOM 709 N N . THR A 1 86 ? 4.038 4.405 -3.859 1.00 86.62 86 THR A N 1
ATOM 710 C CA . THR A 1 86 ? 3.178 3.223 -3.894 1.00 86.62 86 THR A CA 1
ATOM 711 C C . THR A 1 86 ? 1.843 3.566 -4.542 1.00 86.62 86 THR A C 1
ATOM 713 O O . THR A 1 86 ? 1.236 4.583 -4.211 1.00 86.62 86 THR A O 1
ATOM 716 N N . TRP A 1 87 ? 1.386 2.718 -5.459 1.00 87.88 87 TRP A N 1
ATOM 717 C CA . TRP A 1 87 ? 0.076 2.812 -6.083 1.00 87.88 87 TRP A CA 1
ATOM 718 C C . TRP A 1 87 ? -1.045 2.536 -5.085 1.00 87.88 87 TRP A C 1
ATOM 720 O O . TRP A 1 87 ? -0.987 1.576 -4.313 1.00 87.88 87 TRP A O 1
ATOM 730 N N . LEU A 1 88 ? -2.07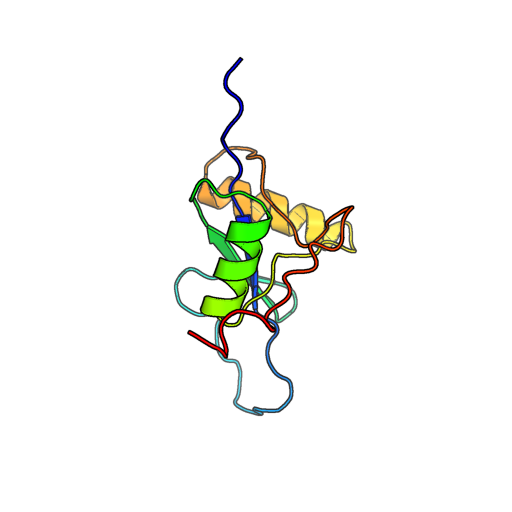3 3.375 -5.178 1.00 87.94 88 LEU A N 1
ATOM 731 C CA . LEU A 1 88 ? -3.356 3.289 -4.489 1.00 87.94 88 LEU A CA 1
ATOM 732 C C . LEU A 1 88 ? -4.484 3.259 -5.537 1.00 87.94 88 LEU A C 1
ATOM 734 O O . LEU A 1 88 ? -4.258 3.517 -6.722 1.00 87.94 88 LEU A O 1
ATOM 738 N N . GLY A 1 89 ? -5.701 2.946 -5.100 1.00 83.69 89 GLY A N 1
ATOM 739 C CA . GLY A 1 89 ? -6.891 2.723 -5.927 1.00 83.69 89 GLY A CA 1
ATOM 740 C C . GLY A 1 89 ? -7.545 3.986 -6.488 1.00 83.69 89 GLY A C 1
ATOM 741 O O . GLY A 1 89 ? -8.767 4.083 -6.497 1.00 83.69 89 GLY A O 1
ATOM 742 N N . GLY A 1 90 ? -6.753 4.962 -6.933 1.00 76.69 90 GLY A N 1
ATOM 743 C CA . GLY A 1 90 ? -7.231 6.146 -7.643 1.00 76.69 90 GLY A CA 1
ATOM 744 C C . GLY A 1 90 ? -6.561 6.273 -9.006 1.00 76.69 90 GLY A C 1
ATOM 745 O O . GLY A 1 90 ? -5.337 6.180 -9.094 1.00 76.69 90 GLY A O 1
ATOM 746 N N . SER A 1 91 ? -7.354 6.508 -10.049 1.00 70.62 91 SER A N 1
ATOM 747 C CA . SER A 1 91 ? -6.887 6.940 -11.366 1.00 70.62 91 SER A CA 1
ATOM 748 C C . SER A 1 91 ? -7.661 8.185 -11.801 1.00 70.62 91 SER A C 1
ATOM 750 O O . SER A 1 91 ? -8.837 8.350 -11.478 1.00 70.62 91 SER A O 1
ATOM 752 N N . ASP A 1 92 ? -6.993 9.083 -12.517 1.00 69.88 92 ASP A N 1
ATOM 753 C CA . ASP A 1 92 ? -7.586 10.256 -13.171 1.00 69.88 92 ASP A CA 1
ATOM 754 C C . ASP A 1 92 ? -8.226 9.916 -14.531 1.00 69.88 92 ASP A C 1
ATOM 756 O O . ASP A 1 92 ? -8.978 10.714 -15.088 1.00 69.88 92 ASP A O 1
ATOM 760 N N . ALA A 1 93 ? -7.969 8.709 -15.039 1.00 59.25 93 ALA A N 1
ATOM 761 C CA . ALA A 1 93 ? -8.524 8.168 -16.267 1.00 59.25 93 ALA A CA 1
ATOM 762 C C . ALA A 1 93 ? -9.212 6.821 -16.008 1.00 59.25 93 ALA A C 1
ATOM 764 O O . ALA A 1 93 ? -8.677 5.945 -15.324 1.00 59.25 93 ALA A O 1
ATOM 765 N N . GLN A 1 94 ? -10.389 6.626 -16.598 1.00 51.12 94 GLN A N 1
ATOM 766 C CA . GLN A 1 94 ? -10.974 5.301 -16.752 1.00 51.12 94 GLN A CA 1
ATOM 767 C C . GLN A 1 94 ? -10.250 4.635 -17.930 1.00 51.12 94 GLN A C 1
ATOM 769 O O . GLN A 1 94 ? -10.523 4.964 -19.082 1.00 51.12 94 GLN A O 1
ATOM 774 N N . GLU A 1 95 ? -9.288 3.744 -17.676 1.00 54.62 95 GLU A N 1
ATOM 775 C CA . GLU A 1 95 ? -8.771 2.877 -18.742 1.00 54.62 95 GLU A CA 1
ATOM 776 C C . GLU A 1 95 ? -9.889 1.901 -19.129 1.00 54.62 95 GLU A C 1
ATOM 778 O O . GLU A 1 95 ? -10.106 0.868 -18.494 1.00 54.62 95 GLU A O 1
ATOM 783 N N . VAL A 1 96 ? -10.653 2.267 -20.158 1.00 49.75 96 VAL A N 1
ATOM 784 C CA . VAL A 1 96 ? -11.637 1.386 -20.785 1.00 49.75 96 VAL A CA 1
ATOM 785 C C . VAL A 1 96 ? -10.864 0.296 -21.526 1.00 49.75 96 VAL A C 1
ATOM 787 O O . VAL A 1 96 ? -10.473 0.465 -22.677 1.00 49.75 96 VAL A O 1
ATOM 790 N N . PHE A 1 97 ? -10.615 -0.833 -20.868 1.00 50.75 97 PHE A N 1
ATOM 791 C CA . PHE A 1 97 ? -10.232 -2.051 -21.574 1.00 50.75 97 PHE A CA 1
ATOM 792 C C . PHE A 1 97 ? -11.501 -2.676 -22.149 1.00 50.75 97 PHE A C 1
ATOM 794 O O . PHE A 1 97 ? -12.278 -3.310 -21.433 1.00 50.75 97 PHE A O 1
ATOM 801 N N . GLU A 1 98 ? -11.718 -2.490 -23.451 1.00 42.97 98 GLU A N 1
ATOM 802 C CA . GLU A 1 98 ? -12.712 -3.253 -24.202 1.00 42.97 98 GLU A CA 1
ATOM 803 C C . GLU A 1 98 ? -12.359 -4.748 -24.154 1.00 42.97 98 GLU A C 1
ATOM 805 O O . GLU A 1 98 ? -11.605 -5.286 -24.964 1.00 42.97 98 GLU A O 1
ATOM 810 N N . SER A 1 99 ? -12.929 -5.443 -23.172 1.00 48.38 99 SER A N 1
ATOM 811 C CA . SER A 1 99 ? -12.885 -6.902 -23.033 1.00 48.38 99 SER A CA 1
ATOM 812 C C . SER A 1 99 ? -13.656 -7.640 -24.142 1.00 48.38 99 SER A C 1
ATOM 814 O O . SER A 1 99 ? -13.654 -8.869 -24.190 1.00 48.38 99 SER A O 1
ATOM 816 N N . SER A 1 100 ? -14.286 -6.916 -25.071 1.00 47.88 100 SER A N 1
ATOM 817 C CA . SER A 1 100 ? -15.067 -7.446 -26.193 1.00 47.88 100 SER A CA 1
ATOM 818 C C . SER A 1 100 ? -14.228 -8.062 -27.320 1.00 47.88 100 SER A C 1
ATOM 820 O O . SER A 1 100 ? -14.774 -8.857 -28.084 1.00 47.88 100 SER A O 1
ATOM 822 N N . LEU A 1 101 ? -12.926 -7.768 -27.435 1.00 50.19 101 LEU A N 1
ATOM 823 C CA . LEU A 1 101 ? -12.118 -8.241 -28.573 1.00 50.19 101 LEU A CA 1
ATOM 824 C C . LEU A 1 101 ? -11.408 -9.591 -28.368 1.00 50.19 101 LEU A C 1
ATOM 826 O O . LEU A 1 101 ? -11.017 -10.210 -29.351 1.00 50.19 101 LEU A O 1
ATOM 830 N N . TYR A 1 102 ? -11.308 -10.115 -27.141 1.00 48.69 102 TYR A N 1
ATOM 831 C CA . TYR A 1 102 ? -10.690 -11.434 -26.891 1.00 48.69 102 TYR A CA 1
ATOM 832 C C . TYR A 1 102 ? -11.672 -12.613 -26.927 1.00 48.69 102 TYR A C 1
ATOM 834 O O . TYR A 1 102 ? -11.271 -13.751 -26.706 1.00 48.69 102 TYR A O 1
ATOM 842 N N . LYS A 1 103 ? -12.955 -12.375 -27.230 1.00 49.97 103 LYS A N 1
ATOM 843 C CA . LYS A 1 103 ? -13.951 -13.450 -27.399 1.00 49.97 103 LYS A CA 1
ATOM 844 C C . LYS A 1 103 ? -14.047 -13.975 -28.843 1.00 49.97 103 LYS A C 1
ATOM 846 O O . LYS A 1 103 ? -14.847 -14.868 -29.102 1.00 49.97 103 LYS A O 1
ATOM 851 N N . TYR A 1 104 ? -13.255 -13.422 -29.765 1.00 43.41 104 TYR A N 1
ATOM 852 C CA . TYR A 1 104 ? -13.282 -13.751 -31.197 1.00 43.41 104 TYR A CA 1
ATOM 853 C C . TYR A 1 104 ? -11.911 -14.143 -31.778 1.00 43.41 104 TYR A C 1
ATOM 855 O O . TYR A 1 104 ? -11.743 -14.111 -32.997 1.00 43.41 104 TYR A O 1
ATOM 863 N N . LEU A 1 105 ? -10.950 -14.529 -30.932 1.00 45.69 105 LEU A N 1
ATOM 864 C CA . LEU A 1 105 ? -9.745 -15.255 -31.347 1.00 45.69 105 LEU A CA 1
ATOM 865 C C . LEU A 1 105 ? -9.761 -16.663 -30.755 1.00 45.69 105 LEU A C 1
ATOM 867 O O . LEU A 1 105 ? -10.119 -16.780 -29.561 1.00 45.69 105 LEU A O 1
#

pLDDT: mean 76.35, std 17.64, range [33.72, 94.88]

Radius of gyration: 15.51 Å; chains: 1; bounding box: 38×29×44 Å

Foldseek 3Di:
DDDFQEWFKKKADDDPPDPDPDPDAPPQWDDDPNITMHTGRDGDDLVVRQVVQVVVNIGTADDDDPVSVVVVQVRCCVVPVDRGNYDGRDDPDDPPDPPVPVVPD

InterPro domains:
  IPR001304 C-type lectin-like [PF00059] (43-92)
  IPR001304 C-type lectin-like [PS50041] (32-105)
  IPR016186 C-type lectin-like/link domain superfamily [G3DSA:3.10.100.10] (13-102)
  IPR016187 C-type lectin fold [SSF56436] (22-92)
  IPR050111 C-type lectin and snaclec domain-containing protein [PTHR22803] (25-97)